Protein AF-W1YBR7-F1 (afdb_monomer_lite)

Structure (mmCIF, N/CA/C/O backbone):
data_AF-W1YBR7-F1
#
_entry.id   AF-W1YBR7-F1
#
loop_
_atom_site.group_PDB
_atom_site.id
_atom_site.type_symbol
_atom_site.label_atom_id
_atom_site.label_alt_id
_atom_site.label_comp_id
_atom_site.label_asym_id
_atom_site.label_entity_id
_atom_site.label_seq_id
_atom_site.pdbx_PDB_ins_code
_atom_site.Cartn_x
_atom_site.Cartn_y
_atom_site.Cartn_z
_atom_site.occupancy
_atom_site.B_iso_or_equiv
_atom_site.auth_seq_id
_atom_site.auth_comp_id
_atom_site.auth_asym_id
_atom_site.auth_atom_id
_atom_site.pdbx_PDB_model_num
ATOM 1 N N . ILE A 1 1 ? 1.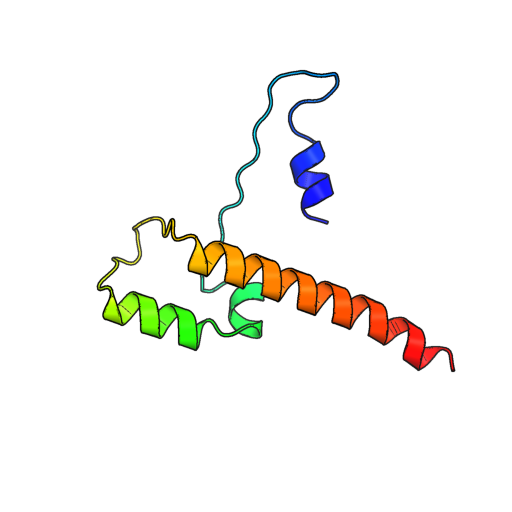733 3.150 -10.146 1.00 80.75 1 ILE A N 1
ATOM 2 C CA . ILE A 1 1 ? 0.999 4.444 -10.268 1.00 80.75 1 ILE A CA 1
ATOM 3 C C . ILE A 1 1 ? 0.689 5.027 -8.885 1.00 80.75 1 ILE A C 1
ATOM 5 O O . ILE A 1 1 ? 0.825 6.226 -8.690 1.00 80.75 1 ILE A O 1
ATOM 9 N N . ASP A 1 2 ? 0.400 4.194 -7.892 1.00 82.00 2 ASP A N 1
ATOM 10 C CA . ASP A 1 2 ? -0.036 4.597 -6.544 1.00 82.00 2 ASP A CA 1
ATOM 11 C C . ASP A 1 2 ? 0.942 5.515 -5.796 1.00 82.00 2 ASP A C 1
ATOM 13 O O . ASP A 1 2 ? 0.525 6.469 -5.141 1.00 82.00 2 ASP A O 1
ATOM 17 N N . ASN A 1 3 ? 2.254 5.318 -5.972 1.00 81.81 3 ASN A N 1
ATOM 18 C CA . ASN A 1 3 ? 3.268 6.220 -5.408 1.00 81.81 3 ASN A CA 1
ATOM 19 C C . ASN A 1 3 ? 3.193 7.646 -5.980 1.00 81.81 3 ASN A C 1
ATOM 21 O O . ASN A 1 3 ? 3.544 8.603 -5.292 1.00 81.81 3 ASN A O 1
ATOM 25 N N . GLN A 1 4 ? 2.691 7.815 -7.207 1.00 85.44 4 GLN A N 1
ATOM 26 C CA . GLN A 1 4 ? 2.439 9.141 -7.777 1.00 85.44 4 GLN A CA 1
ATOM 27 C C . GLN A 1 4 ? 1.241 9.817 -7.104 1.00 85.44 4 GLN A C 1
ATOM 29 O O . GLN A 1 4 ? 1.253 11.034 -6.943 1.00 85.44 4 GLN A O 1
ATOM 34 N N . LEU A 1 5 ? 0.224 9.047 -6.695 1.00 85.44 5 LEU A N 1
ATOM 35 C CA . LEU A 1 5 ? -0.906 9.565 -5.923 1.00 85.44 5 LEU A CA 1
ATOM 36 C C . LEU A 1 5 ? -0.448 9.976 -4.516 1.00 85.44 5 LEU A C 1
ATOM 38 O O . LEU A 1 5 ? -0.719 11.095 -4.084 1.00 85.44 5 LEU A O 1
ATOM 42 N N . ARG A 1 6 ? 0.325 9.105 -3.850 1.00 86.94 6 ARG A N 1
ATOM 43 C CA . ARG A 1 6 ? 0.934 9.352 -2.532 1.00 86.94 6 ARG A CA 1
ATOM 44 C C . ARG A 1 6 ? 1.798 10.615 -2.530 1.00 86.94 6 ARG A C 1
ATOM 46 O O . ARG A 1 6 ? 1.672 11.438 -1.631 1.00 86.94 6 ARG A O 1
ATOM 53 N N . GLY A 1 7 ? 2.599 10.821 -3.576 1.00 84.75 7 GLY A N 1
ATOM 54 C CA . GLY A 1 7 ? 3.468 11.994 -3.732 1.00 84.75 7 GLY A CA 1
ATOM 55 C C . GLY A 1 7 ? 2.755 13.332 -3.978 1.00 84.75 7 GLY A C 1
ATOM 56 O O . GLY A 1 7 ? 3.425 14.358 -4.090 1.00 84.75 7 GLY A O 1
ATOM 57 N N . ARG A 1 8 ? 1.416 13.359 -4.082 1.00 88.06 8 ARG A N 1
ATOM 58 C CA . ARG A 1 8 ? 0.649 14.618 -4.148 1.00 88.06 8 ARG A CA 1
ATOM 59 C C . ARG A 1 8 ? 0.429 15.248 -2.773 1.00 88.06 8 ARG A C 1
ATOM 61 O O . ARG A 1 8 ? 0.209 16.457 -2.710 1.00 88.06 8 ARG A O 1
ATOM 68 N N . ALA A 1 9 ? 0.498 14.460 -1.702 1.00 88.25 9 ALA A N 1
ATOM 69 C CA . ALA A 1 9 ? 0.443 14.960 -0.334 1.00 88.25 9 ALA A CA 1
ATOM 70 C C . ALA A 1 9 ? 1.838 15.427 0.124 1.00 88.25 9 ALA A C 1
ATOM 72 O O . ALA A 1 9 ? 2.831 14.771 -0.177 1.00 88.25 9 ALA A O 1
ATOM 73 N N . GLY A 1 10 ? 1.910 16.547 0.853 1.00 84.19 10 GLY A N 1
ATOM 74 C CA . GLY A 1 10 ? 3.140 17.002 1.521 1.00 84.19 10 GLY A CA 1
ATOM 75 C C . GLY A 1 10 ? 4.285 17.414 0.586 1.00 84.19 10 GLY A C 1
ATOM 76 O O . GLY A 1 10 ? 5.373 16.838 0.616 1.00 84.19 10 GLY A O 1
ATOM 77 N N . ARG A 1 11 ? 4.058 18.408 -0.283 1.00 89.50 11 ARG A N 1
ATOM 78 C CA . ARG A 1 11 ? 5.118 18.948 -1.159 1.00 89.50 11 ARG A CA 1
ATOM 79 C C . ARG A 1 11 ? 6.009 19.932 -0.395 1.00 89.50 11 ARG A C 1
ATOM 81 O O . ARG A 1 11 ? 5.566 20.538 0.561 1.00 89.50 11 ARG A O 1
ATOM 88 N N . GLN A 1 12 ? 7.256 20.115 -0.839 1.00 88.19 12 GLN A N 1
ATOM 89 C CA . GLN A 1 12 ? 8.198 21.096 -0.257 1.00 88.19 12 GLN A CA 1
ATOM 90 C C . GLN A 1 12 ? 8.460 20.930 1.255 1.00 88.19 12 GLN A C 1
ATOM 92 O O . GLN A 1 12 ? 8.796 21.888 1.941 1.00 88.19 12 GLN A O 1
ATOM 97 N N . GLY A 1 13 ? 8.347 19.701 1.771 1.00 86.06 13 GLY A N 1
ATOM 98 C CA . GLY A 1 13 ? 8.524 19.422 3.199 1.00 86.06 13 GLY A CA 1
ATOM 99 C C . GLY A 1 13 ? 7.289 19.724 4.048 1.00 86.06 13 GLY A C 1
ATOM 100 O O . GLY A 1 13 ? 7.350 19.555 5.265 1.00 86.06 13 GLY A O 1
ATOM 101 N N . ASP A 1 14 ? 6.174 20.122 3.426 1.00 93.00 14 ASP A N 1
ATOM 102 C CA . ASP A 1 14 ? 4.905 20.289 4.120 1.00 93.00 14 ASP A CA 1
ATOM 103 C C . ASP A 1 14 ? 4.442 18.948 4.710 1.00 93.00 14 ASP A C 1
ATOM 105 O O . ASP A 1 14 ? 4.579 17.900 4.064 1.00 93.00 14 ASP A O 1
ATOM 109 N N . PRO A 1 15 ? 3.853 18.948 5.917 1.00 90.81 15 PRO A N 1
ATOM 110 C CA . PRO A 1 15 ? 3.244 17.748 6.464 1.00 90.81 15 PRO A CA 1
ATOM 111 C C . PRO A 1 15 ? 2.116 17.269 5.542 1.00 90.81 15 PRO A C 1
ATOM 113 O O . PRO A 1 15 ? 1.262 18.041 5.106 1.00 90.81 15 PRO A O 1
ATOM 116 N N . GLY A 1 16 ? 2.100 15.971 5.254 1.00 89.44 16 GLY A N 1
ATOM 117 C CA . GLY A 1 16 ? 1.074 15.346 4.433 1.00 89.44 16 GLY A CA 1
ATOM 118 C C . GLY A 1 16 ? 0.969 13.860 4.727 1.00 89.44 16 GLY A C 1
ATOM 119 O O . GLY A 1 16 ? 1.965 13.195 5.005 1.00 89.44 16 GLY A O 1
ATOM 120 N N . SER A 1 17 ? -0.249 13.339 4.662 1.00 89.88 17 SER A N 1
ATOM 121 C CA . SER A 1 17 ? -0.522 11.911 4.751 1.00 89.88 17 SER A CA 1
ATOM 122 C C . SER A 1 17 ? -1.384 11.479 3.571 1.00 89.88 17 SER A C 1
ATOM 124 O O . SER A 1 17 ? -2.099 12.273 2.960 1.00 89.88 17 SER A O 1
ATOM 126 N N . SER A 1 18 ? -1.288 10.202 3.224 1.00 86.38 18 SER A N 1
ATOM 127 C CA . SER A 1 18 ? -2.144 9.575 2.225 1.00 86.38 18 SER A CA 1
ATOM 128 C C . SER A 1 18 ? -2.512 8.187 2.721 1.00 86.38 18 SER A C 1
ATOM 130 O O . SER A 1 18 ? -1.620 7.411 3.085 1.00 86.38 18 SER A O 1
ATOM 132 N N . GLN A 1 19 ? -3.792 7.862 2.670 1.00 83.94 19 GLN A N 1
ATOM 133 C CA . GLN A 1 19 ? -4.316 6.557 3.037 1.00 83.94 19 GLN A CA 1
ATOM 134 C C . GLN A 1 19 ? -5.086 5.992 1.850 1.00 83.94 19 GLN A C 1
ATOM 136 O O . GLN A 1 19 ? -5.750 6.734 1.127 1.00 83.94 19 GLN A O 1
ATOM 141 N N . PHE A 1 20 ? -4.946 4.691 1.634 1.00 82.38 20 PHE A N 1
ATOM 142 C CA . PHE A 1 20 ? -5.682 3.963 0.612 1.00 82.38 20 PHE A CA 1
ATOM 143 C C . PHE A 1 20 ? -6.657 3.034 1.318 1.00 82.38 20 PHE A C 1
ATOM 145 O O . PHE A 1 20 ? -6.284 2.376 2.288 1.00 82.38 20 PHE A O 1
ATOM 152 N N . PHE A 1 21 ? -7.884 3.005 0.816 1.00 83.25 21 PHE A N 1
ATOM 153 C CA . PHE A 1 21 ? -8.926 2.082 1.234 1.00 83.25 21 PHE A CA 1
ATOM 154 C C . PHE A 1 21 ? -9.166 1.128 0.071 1.00 83.25 21 PHE A C 1
ATOM 156 O O . PHE A 1 21 ? -9.185 1.561 -1.081 1.00 83.25 21 PHE A O 1
ATOM 163 N N . LEU A 1 22 ? -9.271 -0.157 0.380 1.00 79.00 22 LEU A N 1
ATOM 164 C CA . LEU A 1 22 ? -9.433 -1.234 -0.587 1.00 79.00 22 LEU A CA 1
ATOM 165 C C . LEU A 1 22 ? -10.563 -2.133 -0.102 1.00 79.00 22 LEU A C 1
ATOM 167 O O . LEU A 1 22 ? -10.694 -2.346 1.106 1.00 79.00 22 LEU A O 1
ATOM 171 N N . SER A 1 23 ? -11.337 -2.666 -1.038 1.00 78.56 23 SER A N 1
ATOM 172 C CA . SER A 1 23 ? -12.330 -3.703 -0.783 1.00 78.56 23 SER A CA 1
ATOM 173 C C . SER A 1 23 ? -11.803 -5.058 -1.245 1.00 78.56 23 SER A C 1
ATOM 175 O O . SER A 1 23 ? -11.030 -5.170 -2.196 1.00 78.56 23 SER A O 1
ATOM 177 N N . LEU A 1 24 ? -12.248 -6.121 -0.583 1.00 73.44 24 LEU A N 1
ATOM 178 C CA . LEU A 1 24 ? -11.969 -7.499 -0.997 1.00 73.44 24 LEU A CA 1
ATOM 179 C C . LEU A 1 24 ? -12.656 -7.862 -2.314 1.00 73.44 24 LEU A C 1
ATOM 181 O O . LEU A 1 24 ? -12.225 -8.792 -2.994 1.00 73.44 24 LEU A O 1
ATOM 185 N N . GLU A 1 25 ? -13.701 -7.121 -2.670 1.00 72.62 25 GLU A N 1
ATOM 186 C CA . GLU A 1 25 ? -14.450 -7.287 -3.913 1.00 72.62 25 GLU A CA 1
ATOM 187 C C . GLU A 1 25 ? -13.779 -6.592 -5.107 1.00 72.62 25 GLU A C 1
ATOM 189 O O . GLU A 1 25 ? -14.182 -6.811 -6.250 1.00 72.62 25 GLU A O 1
ATOM 194 N N . ASP A 1 26 ? -12.745 -5.778 -4.868 1.00 77.81 26 ASP A N 1
ATOM 195 C CA . ASP A 1 26 ? -12.048 -5.056 -5.930 1.00 77.81 26 ASP A CA 1
ATOM 196 C C . ASP A 1 26 ? -11.371 -6.023 -6.917 1.00 77.81 26 ASP A C 1
ATOM 198 O O . ASP A 1 26 ? -10.850 -7.082 -6.550 1.00 77.81 26 ASP A O 1
ATOM 202 N N . ASP A 1 27 ? -11.285 -5.619 -8.188 1.00 74.56 27 ASP A N 1
ATOM 203 C CA . ASP A 1 27 ? -10.706 -6.437 -9.265 1.00 74.56 27 ASP A CA 1
ATOM 204 C C . ASP A 1 27 ? -9.275 -6.912 -8.961 1.00 74.56 27 ASP A C 1
ATOM 206 O O . ASP A 1 27 ? -8.901 -8.039 -9.298 1.00 74.56 27 ASP A O 1
ATOM 210 N N . LEU A 1 28 ? -8.477 -6.080 -8.280 1.00 72.50 28 LEU A N 1
ATOM 211 C CA . LEU A 1 28 ? -7.134 -6.444 -7.826 1.00 72.50 28 LEU A CA 1
ATOM 212 C C . LEU A 1 28 ? -7.177 -7.638 -6.863 1.00 72.50 28 LEU A C 1
ATOM 214 O O . LEU A 1 28 ? -6.369 -8.555 -6.980 1.00 72.50 28 LEU A O 1
ATOM 218 N N . MET A 1 29 ? -8.124 -7.655 -5.930 1.00 74.00 29 MET A N 1
ATOM 219 C CA . MET A 1 29 ? -8.258 -8.724 -4.941 1.00 74.00 29 MET A CA 1
ATOM 220 C C . MET A 1 29 ? -8.834 -9.992 -5.572 1.00 74.00 29 MET A C 1
ATOM 222 O O . MET A 1 29 ? -8.359 -11.098 -5.288 1.00 74.00 29 MET A O 1
ATOM 226 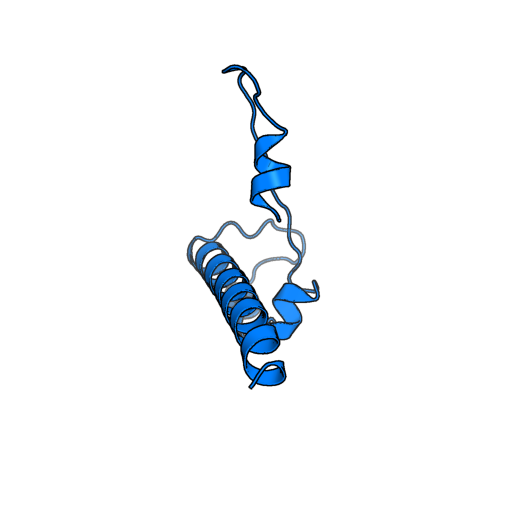N N . ARG A 1 30 ? -9.759 -9.844 -6.528 1.00 72.19 30 ARG A N 1
ATOM 227 C CA . ARG A 1 30 ? -10.323 -10.962 -7.295 1.00 72.19 30 ARG A CA 1
ATOM 228 C C . ARG A 1 30 ? -9.260 -11.754 -8.060 1.00 72.19 30 ARG A C 1
ATOM 230 O O . ARG A 1 30 ? -9.309 -12.979 -8.088 1.00 72.19 30 ARG A O 1
A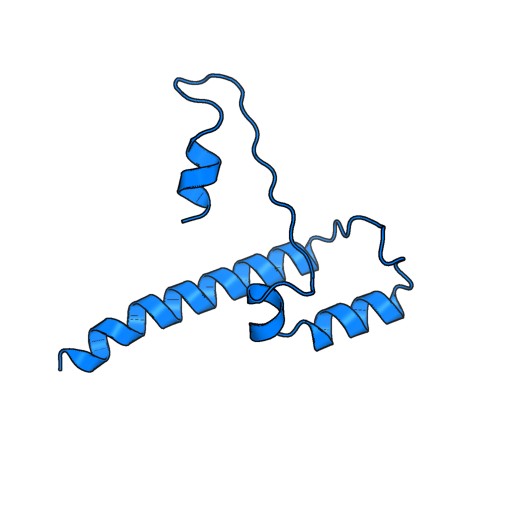TOM 237 N N . ILE A 1 31 ? -8.272 -11.076 -8.647 1.00 70.94 31 ILE A N 1
ATOM 238 C CA . ILE A 1 31 ? -7.203 -11.720 -9.434 1.00 70.94 31 ILE A CA 1
ATOM 239 C C . ILE A 1 31 ? -6.198 -12.474 -8.539 1.00 70.94 31 ILE A C 1
ATOM 241 O O . ILE A 1 31 ? -5.571 -13.434 -8.991 1.00 70.94 31 ILE A O 1
ATOM 245 N N . PHE A 1 32 ? -6.038 -12.072 -7.274 1.00 67.31 32 PHE A N 1
ATOM 246 C CA . PHE A 1 32 ? -4.979 -12.583 -6.389 1.00 67.31 32 PHE A CA 1
ATOM 247 C C . PHE A 1 32 ? -5.447 -13.499 -5.258 1.00 67.31 32 PHE A C 1
ATOM 249 O O . PHE A 1 32 ? -4.608 -14.034 -4.529 1.00 67.31 32 PHE A O 1
ATOM 256 N N . GLY A 1 33 ? -6.750 -13.762 -5.173 1.00 63.09 33 GLY A N 1
ATOM 257 C CA . GLY A 1 33 ? -7.310 -14.778 -4.287 1.00 63.09 33 GLY A CA 1
ATOM 258 C C . GLY A 1 33 ? -8.101 -14.194 -3.128 1.00 63.09 33 GLY A C 1
ATOM 259 O O . GLY A 1 33 ? -7.822 -14.538 -1.977 1.00 63.09 33 GLY A O 1
ATOM 260 N N . ALA A 1 34 ? -9.098 -13.362 -3.448 1.00 63.00 34 ALA A N 1
ATOM 261 C CA . ALA A 1 34 ? -10.166 -12.976 -2.529 1.00 63.00 34 ALA A CA 1
ATOM 262 C C . ALA A 1 34 ? -10.660 -14.193 -1.725 1.00 63.00 34 ALA A C 1
ATOM 264 O O . ALA A 1 34 ? -10.646 -14.140 -0.505 1.00 63.00 34 ALA A O 1
ATOM 265 N N . ASP A 1 35 ? -10.888 -15.339 -2.376 1.00 64.88 35 ASP A N 1
ATOM 266 C CA . ASP A 1 35 ? -11.370 -16.579 -1.746 1.00 64.88 35 ASP A CA 1
ATOM 267 C C . ASP A 1 35 ? -10.542 -17.049 -0.530 1.00 64.88 35 ASP A C 1
ATOM 269 O O . ASP A 1 35 ? -11.096 -17.512 0.469 1.00 64.88 35 ASP A O 1
ATOM 273 N N . ASN A 1 36 ? -9.209 -16.912 -0.574 1.00 68.88 36 ASN A N 1
ATOM 274 C CA . ASN A 1 36 ? -8.345 -17.303 0.547 1.00 68.88 36 ASN A CA 1
ATOM 275 C C . ASN A 1 36 ? -8.405 -16.297 1.699 1.00 68.88 36 ASN A C 1
ATOM 277 O O . ASN A 1 36 ? -8.246 -16.683 2.856 1.00 68.88 36 ASN A O 1
ATOM 281 N N . ILE A 1 37 ? -8.592 -15.016 1.388 1.00 68.94 37 ILE A N 1
ATOM 282 C CA . ILE A 1 37 ? -8.657 -13.942 2.380 1.00 68.94 37 ILE A CA 1
ATOM 283 C C . ILE A 1 37 ? -10.043 -13.931 3.029 1.00 68.94 37 ILE A C 1
ATOM 285 O O . ILE A 1 37 ? -10.118 -13.925 4.255 1.00 68.94 37 ILE A O 1
ATOM 289 N N . THR A 1 38 ? -11.109 -14.065 2.238 1.00 70.94 38 THR A N 1
ATOM 290 C CA . THR A 1 38 ? -12.490 -14.244 2.701 1.00 70.94 38 THR A CA 1
ATOM 291 C C . THR A 1 38 ? -12.593 -15.446 3.637 1.00 70.94 38 THR A C 1
ATOM 293 O O . THR A 1 38 ? -13.036 -15.302 4.769 1.00 70.94 38 THR A O 1
ATOM 296 N N . GLY A 1 39 ? -12.033 -16.604 3.265 1.00 74.88 39 GLY A N 1
ATOM 297 C CA . GLY A 1 39 ? -12.052 -17.784 4.137 1.00 74.88 39 GLY A CA 1
ATOM 298 C C . GLY A 1 39 ? -11.238 -17.647 5.435 1.00 74.88 39 GLY A C 1
ATOM 299 O O . GLY A 1 39 ? -11.472 -18.393 6.389 1.00 74.88 39 GLY A O 1
ATOM 300 N N . ILE A 1 40 ? -10.267 -16.729 5.496 1.00 72.31 40 ILE A N 1
ATOM 301 C CA . ILE A 1 40 ? -9.562 -16.378 6.740 1.00 72.31 40 ILE A CA 1
ATOM 302 C C . ILE A 1 40 ? -10.415 -15.420 7.580 1.00 72.31 40 ILE A C 1
ATOM 304 O O . ILE A 1 40 ? -10.467 -15.579 8.797 1.00 72.31 40 ILE A O 1
ATOM 308 N N . MET A 1 41 ? -11.102 -14.471 6.947 1.00 69.94 41 MET A N 1
ATOM 309 C CA . MET A 1 41 ? -11.976 -13.505 7.618 1.00 69.94 41 MET A CA 1
ATOM 310 C C . MET A 1 41 ? -13.213 -14.156 8.224 1.00 69.94 41 MET A C 1
ATOM 312 O O . MET A 1 41 ? -13.485 -13.926 9.401 1.00 69.94 41 MET A O 1
ATOM 316 N N . ASP A 1 42 ? -13.855 -15.068 7.495 1.00 74.81 42 ASP A N 1
ATOM 317 C CA . ASP A 1 42 ? -14.982 -15.868 7.988 1.00 74.81 42 ASP A CA 1
ATOM 318 C C . ASP A 1 42 ? -14.596 -16.667 9.240 1.00 74.81 42 ASP A C 1
ATOM 320 O O . ASP A 1 42 ? -15.364 -16.791 10.192 1.00 74.81 42 ASP A O 1
ATOM 324 N N . LYS A 1 43 ? -13.366 -17.201 9.271 1.00 74.88 43 LYS A N 1
ATOM 325 C CA . LYS A 1 43 ? -12.842 -17.958 10.420 1.00 74.88 43 LYS A CA 1
ATOM 326 C C . LYS A 1 43 ? -12.477 -17.080 11.610 1.00 74.88 43 LYS A C 1
ATOM 328 O O . LYS A 1 43 ? -12.495 -17.568 12.737 1.00 74.88 43 LYS A O 1
ATOM 333 N N . LEU A 1 44 ? -12.094 -15.832 11.359 1.00 71.81 44 LEU A N 1
ATOM 334 C CA . LEU A 1 44 ? -11.807 -14.846 12.398 1.00 71.81 44 LEU A CA 1
ATOM 335 C C . LEU A 1 44 ? -13.085 -14.176 12.923 1.00 71.81 44 LEU A C 1
ATOM 337 O O . LEU A 1 44 ? -13.020 -13.535 13.967 1.00 71.81 44 LEU A O 1
ATOM 341 N N . GLY A 1 45 ? -14.226 -14.368 12.250 1.00 69.25 45 GLY A N 1
ATOM 342 C CA . GLY A 1 45 ? -15.514 -13.805 12.647 1.00 69.25 45 GLY A CA 1
ATOM 343 C C . GLY A 1 45 ? -15.554 -12.282 12.545 1.00 69.25 45 GLY A C 1
ATOM 344 O O . GLY A 1 45 ? -16.221 -11.651 13.359 1.00 69.25 45 GLY A O 1
ATOM 345 N N . MET A 1 46 ? -14.799 -11.700 11.607 1.00 71.25 46 MET A N 1
ATOM 346 C CA . MET A 1 46 ? -14.808 -10.252 11.378 1.00 71.25 46 MET A CA 1
ATOM 347 C C . MET A 1 46 ? -16.125 -9.841 10.711 1.00 71.25 46 MET A C 1
ATOM 349 O O . MET A 1 46 ? -16.584 -10.516 9.791 1.00 71.25 46 MET A O 1
ATOM 353 N N . GLU A 1 47 ? -16.731 -8.751 11.182 1.00 68.44 47 GLU A N 1
ATOM 354 C CA . GLU A 1 47 ? -17.946 -8.190 10.582 1.00 68.44 47 GLU A CA 1
ATOM 355 C C . GLU A 1 47 ? -17.601 -7.428 9.289 1.00 68.44 47 GLU A C 1
ATOM 357 O O . GLU A 1 47 ? -16.536 -6.818 9.191 1.00 68.44 47 GLU A O 1
ATOM 362 N N . GLU A 1 48 ? -18.497 -7.454 8.294 1.00 66.81 48 GLU A N 1
ATOM 363 C CA . GLU A 1 48 ? -18.260 -6.879 6.952 1.00 66.81 48 GLU A CA 1
ATOM 364 C C . GLU A 1 48 ? -17.954 -5.368 6.968 1.00 66.81 48 GLU A C 1
ATOM 366 O O . GLU A 1 48 ? -17.285 -4.863 6.068 1.00 66.81 48 GLU A O 1
ATOM 371 N N . ASP A 1 49 ? -18.384 -4.659 8.014 1.00 69.06 49 ASP A N 1
ATOM 372 C CA . ASP A 1 49 ? -18.213 -3.211 8.166 1.00 69.06 49 ASP A CA 1
ATOM 373 C C . ASP A 1 49 ? -16.996 -2.814 9.028 1.00 69.06 49 ASP A C 1
ATOM 375 O O . ASP A 1 49 ? -16.756 -1.621 9.255 1.00 69.06 49 ASP A O 1
ATOM 379 N N . GLU A 1 50 ? -16.206 -3.777 9.522 1.00 72.81 50 GLU A N 1
ATOM 380 C CA . GLU A 1 50 ? -15.024 -3.479 10.332 1.00 72.81 50 GLU A CA 1
ATOM 381 C C . GLU A 1 50 ? -13.765 -3.313 9.456 1.00 72.81 50 GLU A C 1
ATOM 383 O O . GLU A 1 50 ? -13.414 -4.208 8.678 1.00 72.81 50 GLU A O 1
ATOM 388 N N . PRO A 1 51 ? -13.024 -2.191 9.580 1.00 71.38 51 PRO A N 1
ATOM 389 C CA . PRO A 1 51 ? -11.779 -2.006 8.850 1.00 71.38 51 PRO A CA 1
ATOM 390 C C . PRO A 1 51 ? -10.771 -3.095 9.212 1.00 71.38 51 PRO A C 1
ATOM 392 O O . PRO A 1 51 ? -10.296 -3.184 10.346 1.00 71.38 51 PRO A O 1
ATOM 395 N N . ILE A 1 52 ? -10.387 -3.903 8.227 1.00 72.31 52 ILE A N 1
ATOM 396 C CA . ILE A 1 52 ? -9.379 -4.927 8.466 1.00 72.31 52 ILE A CA 1
ATOM 397 C C . ILE A 1 52 ? -7.980 -4.312 8.434 1.00 72.31 52 ILE A C 1
ATOM 399 O O . ILE A 1 52 ? -7.354 -4.154 7.383 1.00 72.31 52 ILE A O 1
ATOM 403 N N . GLU A 1 53 ? -7.440 -4.042 9.618 1.00 69.38 53 GLU A N 1
ATOM 404 C CA . GLU A 1 53 ? -6.047 -3.640 9.800 1.00 69.38 53 GLU A CA 1
ATOM 405 C C . GLU A 1 53 ? -5.190 -4.830 10.245 1.00 69.38 53 GLU A C 1
ATOM 407 O O . GLU A 1 53 ? -4.814 -4.973 11.408 1.00 69.38 53 GLU A O 1
ATOM 412 N N . HIS A 1 54 ? -4.846 -5.713 9.302 1.00 71.88 54 HIS A N 1
ATOM 413 C CA . HIS A 1 54 ? -3.925 -6.816 9.575 1.00 71.88 54 HIS A CA 1
ATOM 414 C C . HIS A 1 54 ? -2.686 -6.759 8.682 1.00 71.88 54 HIS A C 1
ATOM 416 O O . HIS A 1 54 ? -2.755 -6.842 7.457 1.00 71.88 54 HIS A O 1
ATOM 422 N N . SER A 1 55 ? -1.511 -6.768 9.314 1.00 73.88 55 SER A N 1
ATOM 423 C CA . SER A 1 55 ? -0.205 -6.751 8.635 1.00 73.88 55 SER A CA 1
ATOM 424 C C . SER A 1 55 ? 0.019 -7.880 7.613 1.00 73.88 55 SER A C 1
ATOM 426 O O . SER A 1 55 ? 0.816 -7.720 6.690 1.00 73.88 55 SER A O 1
ATOM 428 N N . LEU A 1 56 ? -0.664 -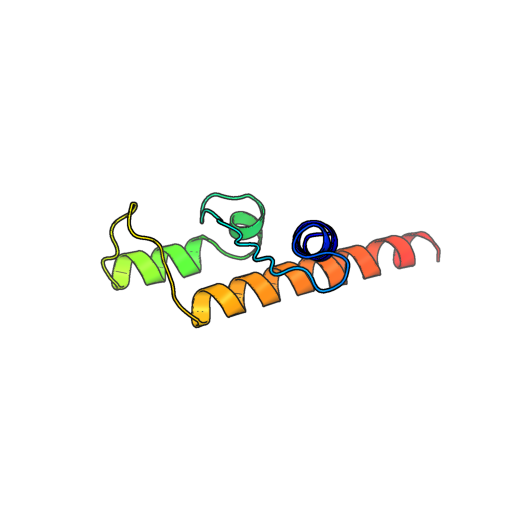9.025 7.752 1.00 68.19 56 LEU A N 1
ATOM 429 C CA . LEU A 1 56 ? -0.606 -10.140 6.803 1.00 68.19 56 LEU A CA 1
ATOM 430 C C . LEU A 1 56 ? -1.390 -9.831 5.526 1.00 68.19 56 LEU A C 1
ATOM 432 O O . LEU A 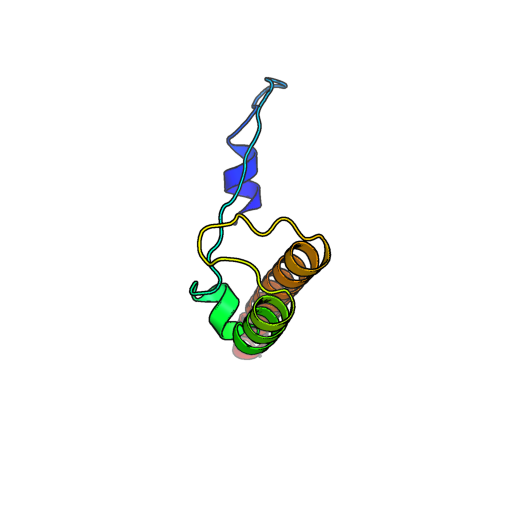1 56 ? -0.942 -10.190 4.437 1.00 68.19 56 LEU A O 1
ATOM 436 N N . ILE A 1 57 ? -2.515 -9.129 5.653 1.00 73.06 57 ILE A N 1
ATOM 437 C CA . ILE A 1 57 ? -3.348 -8.711 4.525 1.00 73.06 57 ILE A CA 1
ATOM 438 C C . ILE A 1 57 ? -2.640 -7.595 3.763 1.00 73.06 57 ILE A C 1
ATOM 440 O O . ILE A 1 57 ? -2.438 -7.734 2.559 1.00 73.06 57 ILE A O 1
ATOM 444 N N . THR A 1 58 ? -2.112 -6.581 4.458 1.00 77.81 58 THR A N 1
ATOM 445 C CA . THR A 1 58 ? -1.292 -5.522 3.838 1.00 77.81 58 THR A CA 1
ATOM 446 C C . THR A 1 58 ? -0.135 -6.104 3.019 1.00 77.81 58 THR A C 1
ATOM 448 O O . THR A 1 58 ? 0.020 -5.781 1.844 1.00 77.81 58 THR A O 1
ATOM 451 N N . LYS A 1 59 ? 0.634 -7.044 3.590 1.00 79.25 59 LYS A N 1
ATOM 452 C CA . LYS A 1 59 ? 1.739 -7.716 2.879 1.00 79.25 59 LYS A CA 1
ATOM 453 C C . LYS A 1 59 ? 1.271 -8.541 1.681 1.00 79.25 59 LYS A C 1
ATOM 455 O O . LYS A 1 59 ? 2.016 -8.696 0.715 1.00 79.25 59 LYS A O 1
ATOM 460 N N . SER A 1 60 ? 0.080 -9.128 1.756 1.00 75.81 60 SER A N 1
ATOM 461 C CA . SER A 1 60 ? -0.480 -9.921 0.658 1.00 75.81 60 SER A CA 1
ATOM 462 C C . SER A 1 60 ? -0.875 -9.025 -0.515 1.00 75.81 60 SER A C 1
ATOM 464 O O . SER A 1 60 ? -0.543 -9.348 -1.655 1.00 75.81 60 SER A O 1
ATOM 466 N N . ILE A 1 61 ? -1.463 -7.861 -0.230 1.00 78.31 61 ILE A N 1
ATOM 467 C CA . ILE A 1 61 ? -1.806 -6.834 -1.223 1.00 78.31 61 ILE A CA 1
ATOM 468 C C . ILE A 1 61 ? -0.542 -6.286 -1.903 1.00 78.31 61 ILE A C 1
ATOM 470 O O . ILE A 1 61 ? -0.473 -6.244 -3.130 1.00 78.31 61 ILE A O 1
ATOM 474 N N . GLU A 1 62 ? 0.504 -5.955 -1.139 1.00 81.25 62 GLU A N 1
ATOM 475 C CA . GLU A 1 62 ? 1.785 -5.491 -1.702 1.00 81.25 62 GLU A CA 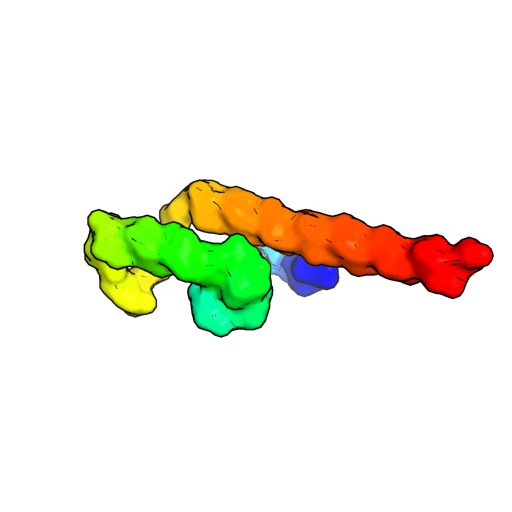1
ATOM 476 C C . GLU A 1 62 ? 2.408 -6.520 -2.662 1.00 81.25 62 GLU A C 1
ATOM 478 O O . GLU A 1 62 ? 2.917 -6.178 -3.732 1.00 81.25 62 GLU A O 1
ATOM 483 N N . ARG A 1 63 ? 2.354 -7.810 -2.305 1.00 82.12 63 ARG A N 1
ATOM 484 C CA . ARG A 1 63 ? 2.861 -8.901 -3.154 1.00 82.12 63 ARG A CA 1
ATOM 485 C C . ARG A 1 63 ? 2.035 -9.076 -4.424 1.00 82.12 63 ARG A C 1
ATOM 487 O O . ARG A 1 63 ? 2.616 -9.343 -5.476 1.00 82.12 63 ARG A O 1
ATOM 494 N N . ALA A 1 64 ? 0.715 -8.943 -4.324 1.00 79.19 64 ALA A N 1
ATOM 495 C CA . ALA A 1 64 ? -0.188 -8.988 -5.467 1.00 79.19 64 ALA A CA 1
ATOM 496 C C . ALA A 1 64 ? 0.146 -7.874 -6.463 1.00 79.19 64 ALA A C 1
ATOM 498 O O . ALA A 1 64 ? 0.429 -8.156 -7.628 1.00 79.19 64 ALA A O 1
ATOM 499 N N . GLN A 1 65 ? 0.238 -6.633 -5.979 1.00 80.75 65 GLN A N 1
ATOM 500 C CA . GLN A 1 65 ? 0.618 -5.479 -6.791 1.00 80.75 65 GLN A CA 1
ATOM 501 C C . GLN A 1 65 ? 1.965 -5.694 -7.488 1.00 80.75 65 GLN A C 1
ATOM 503 O O . GLN A 1 65 ? 2.056 -5.539 -8.705 1.00 80.75 65 GLN A O 1
ATOM 508 N N . LYS A 1 66 ? 2.988 -6.142 -6.750 1.00 84.06 66 LYS A N 1
ATOM 509 C CA . LYS A 1 66 ? 4.308 -6.424 -7.327 1.00 84.06 66 LYS A CA 1
ATOM 510 C C . LYS A 1 66 ? 4.248 -7.471 -8.442 1.00 84.06 66 LYS A C 1
ATOM 512 O O . LYS A 1 66 ? 4.882 -7.306 -9.476 1.00 84.06 66 LYS A O 1
ATOM 517 N N . LYS A 1 67 ? 3.459 -8.533 -8.268 1.00 81.88 67 LYS A N 1
ATOM 518 C CA . LYS A 1 67 ? 3.310 -9.583 -9.284 1.00 81.88 67 LYS A CA 1
ATOM 519 C C . LYS A 1 67 ? 2.580 -9.086 -10.542 1.00 81.88 67 LYS A C 1
ATOM 521 O O . LYS A 1 67 ? 2.927 -9.533 -11.634 1.00 81.88 67 LYS A O 1
ATOM 526 N N . VAL A 1 68 ? 1.620 -8.160 -10.421 1.00 80.44 68 VAL A N 1
ATOM 527 C CA . VAL A 1 68 ? 1.019 -7.473 -11.587 1.00 80.44 68 VAL A CA 1
ATOM 528 C C . VAL A 1 68 ? 2.064 -6.637 -12.316 1.00 80.44 68 VAL A C 1
ATOM 530 O O . VAL A 1 68 ? 2.156 -6.700 -13.540 1.00 80.44 68 VAL A O 1
ATOM 533 N N . GLU A 1 69 ? 2.857 -5.866 -11.574 1.00 81.31 69 GLU A N 1
ATOM 534 C CA . GLU A 1 69 ? 3.914 -5.030 -12.145 1.00 81.31 69 GLU A CA 1
ATOM 535 C C . GLU A 1 69 ? 4.967 -5.876 -12.874 1.00 81.31 69 GLU A C 1
ATOM 537 O O . GLU A 1 69 ? 5.299 -5.568 -14.018 1.00 81.31 69 GLU A O 1
ATOM 542 N N . ASP A 1 70 ? 5.407 -6.991 -12.283 1.00 82.12 70 ASP A N 1
ATOM 543 C CA . ASP A 1 70 ? 6.348 -7.930 -12.906 1.00 82.12 70 ASP A CA 1
ATOM 544 C C . ASP A 1 70 ? 5.763 -8.559 -14.191 1.00 82.12 70 ASP A C 1
ATOM 546 O O . ASP A 1 70 ? 6.451 -8.676 -15.212 1.00 82.12 70 ASP A O 1
ATOM 550 N N . HIS A 1 71 ? 4.477 -8.931 -14.184 1.00 78.75 71 HIS A N 1
ATOM 551 C CA . HIS A 1 71 ? 3.801 -9.486 -15.363 1.00 78.75 71 HIS A CA 1
ATOM 552 C C . HIS A 1 71 ? 3.698 -8.461 -16.500 1.00 78.75 71 HIS A C 1
ATOM 554 O O . HIS A 1 71 ? 4.068 -8.753 -17.641 1.00 78.75 71 HIS A O 1
ATOM 560 N N . ASN A 1 72 ? 3.279 -7.236 -16.175 1.00 79.12 72 ASN A N 1
ATOM 561 C CA . ASN A 1 72 ? 3.181 -6.129 -17.124 1.00 79.12 72 ASN A CA 1
ATOM 562 C C . ASN A 1 72 ? 4.550 -5.667 -17.636 1.00 79.12 72 ASN A C 1
ATOM 564 O O . ASN A 1 72 ? 4.637 -5.161 -18.750 1.00 79.12 72 ASN A O 1
ATOM 568 N N . TYR A 1 73 ? 5.619 -5.844 -16.860 1.00 76.12 73 TYR A N 1
ATOM 569 C CA . TYR A 1 73 ? 6.981 -5.580 -17.319 1.00 76.12 73 TYR A CA 1
ATOM 570 C C . TYR A 1 73 ? 7.461 -6.628 -18.337 1.00 76.12 73 TYR A C 1
ATOM 572 O O . TYR A 1 73 ? 8.190 -6.300 -19.272 1.00 76.12 73 TYR A O 1
ATOM 580 N N . THR A 1 74 ? 7.031 -7.883 -18.187 1.00 70.69 74 THR A N 1
ATOM 581 C CA . THR A 1 74 ? 7.497 -9.009 -19.016 1.00 70.69 74 THR A CA 1
ATOM 582 C C . THR A 1 74 ? 6.763 -9.101 -20.361 1.00 70.69 74 THR A C 1
ATOM 584 O O . THR A 1 74 ? 7.383 -9.398 -21.381 1.00 70.69 74 THR A O 1
ATOM 587 N N . LEU A 1 75 ? 5.457 -8.812 -20.392 1.00 63.31 75 LEU A N 1
ATOM 588 C CA . LEU A 1 75 ? 4.609 -8.930 -21.590 1.00 63.31 75 LEU A CA 1
ATOM 589 C C . LEU A 1 75 ? 5.103 -8.118 -22.813 1.00 63.31 75 LEU A C 1
ATOM 591 O O . LEU A 1 75 ? 5.254 -8.710 -23.882 1.00 63.31 75 LEU A O 1
ATOM 595 N N . PRO A 1 76 ? 5.444 -6.817 -22.701 1.00 59.34 76 PRO A N 1
ATOM 596 C CA . PRO A 1 76 ? 5.890 -6.014 -23.845 1.00 59.34 76 PRO A CA 1
ATOM 597 C C . PRO A 1 76 ? 7.248 -6.436 -24.425 1.00 59.34 76 PRO A C 1
ATOM 599 O O . PRO A 1 76 ? 7.590 -6.028 -25.535 1.00 59.34 76 PRO A O 1
ATOM 602 N N . TYR A 1 77 ? 8.047 -7.208 -23.679 1.00 57.03 77 TYR A N 1
ATOM 603 C CA . TYR A 1 77 ? 9.355 -7.685 -24.134 1.00 57.03 77 TYR A CA 1
ATOM 604 C C . TYR A 1 77 ? 9.264 -8.944 -25.002 1.00 57.03 77 TYR A C 1
ATOM 606 O O . TYR A 1 77 ? 10.135 -9.145 -25.844 1.00 57.03 77 TYR A O 1
ATOM 614 N N . LEU A 1 78 ? 8.219 -9.760 -24.836 1.00 55.88 78 LEU A N 1
ATOM 615 C CA . LEU A 1 78 ? 8.034 -11.004 -25.593 1.00 55.88 78 LEU A CA 1
ATOM 616 C C . LEU A 1 78 ? 7.423 -10.778 -26.985 1.00 55.88 78 LEU A C 1
ATOM 618 O O . LEU A 1 78 ? 7.658 -11.574 -27.882 1.00 55.88 78 LEU A O 1
ATOM 622 N N . GLU A 1 79 ? 6.689 -9.682 -27.196 1.00 53.69 79 GLU A N 1
ATOM 623 C CA . GLU A 1 79 ? 6.122 -9.329 -28.512 1.00 53.69 79 GLU A CA 1
ATOM 624 C C . GLU A 1 79 ? 7.106 -8.575 -29.430 1.00 53.69 79 GLU A C 1
ATOM 626 O O . GLU A 1 79 ? 6.761 -8.209 -30.554 1.00 53.69 79 GLU A O 1
ATOM 631 N N . ARG A 1 80 ? 8.333 -8.307 -28.961 1.00 53.44 80 ARG A N 1
ATOM 632 C CA . ARG A 1 80 ? 9.380 -7.594 -29.720 1.00 53.44 80 ARG A CA 1
ATOM 633 C C . ARG A 1 80 ? 10.533 -8.482 -30.203 1.00 53.44 80 ARG A C 1
ATOM 635 O O . ARG A 1 80 ? 11.451 -7.954 -30.831 1.00 53.44 80 ARG A O 1
ATOM 642 N N . THR A 1 81 ? 10.496 -9.782 -29.922 1.00 50.28 81 THR A N 1
ATOM 643 C CA . THR A 1 81 ? 11.450 -10.797 -30.412 1.00 50.28 81 THR A CA 1
ATOM 644 C C . THR A 1 81 ? 10.786 -11.701 -31.429 1.00 50.28 81 THR A C 1
ATOM 646 O O . THR A 1 81 ? 11.416 -11.957 -32.476 1.00 50.28 81 THR A O 1
#

Foldseek 3Di:
DVVVVQVVFQPPNRDGGDDDDDDCPDPLNVVQPSPVVVVVCVVVVDDRPDDDDDPVVVVSSVVSVVVVVVVVVVVVVVVVD

InterPro domains:
  IPR000185 Protein translocase subunit SecA [PTHR30612] (1-73)
  IPR014018 SecA motor DEAD [PS51196] (1-53)
  IPR027417 P-loop containing nucleoside triphosphate hydrolase [G3DSA:3.40.50.300] (1-76)
  IPR027417 P-loop containing nucleoside triphosphate hydrolase [SSF52540] (1-52)
  IPR044722 SecA, C-terminal helicase domain [PF21090] (1-49)

Radius of gyration: 16.48 Å; chains: 1; bounding box: 30×39×43 Å

pLDDT: mean 75.57, std 9.21, range [50.28, 93.0]

Organism: NCBI:txid408170

Sequence (81 aa):
IDNQLRGRAGRQGDPGSSQFFLSLEDDLMRIFGADNITGIMDKLGMEEDEPIEHSLITKSIERAQKKVEDHNYTLPYLERT

Secondary structure (DSSP, 8-state):
-HHHHHTTSSGGG----------TTSHHHHHHTHHHHHHHHHHHT--TTS----HHHHHHHHHHHHHHHHHHHHHHHHTT-